Protein AF-A0A7Y1ZYR3-F1 (afdb_monomer_lite)

Secondary structure (DSSP, 8-state):
----HHHHHHHHHHHHHHHHHHHH-TTTS-HHHHHHHHHHHHTTT--HHHHHHHH-TTS-HHHHHHHHHHHHHHHTSPP-

pLDDT: mean 83.99, std 13.87, range [43.59, 96.44]

Sequence (80 aa):
MNDNPTATSVHREIDRLAWAIERDGIERAGGADIDGIVAHARTTSASPVLIDVLADGTQPANARTRAFGMVALQASRPAA

Structure (mmCIF, N/CA/C/O backbone):
data_AF-A0A7Y1ZYR3-F1
#
_ent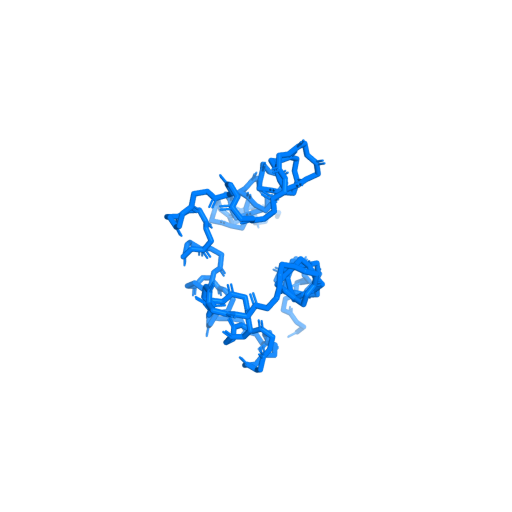ry.id   AF-A0A7Y1ZYR3-F1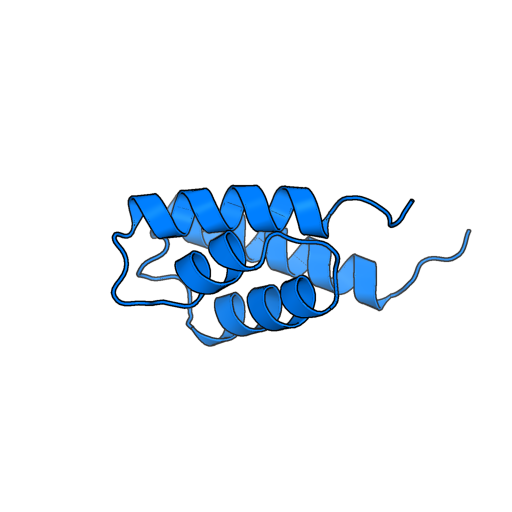
#
loop_
_atom_site.group_PDB
_atom_site.id
_atom_site.type_symbol
_atom_site.label_atom_id
_atom_site.label_alt_id
_atom_site.label_comp_id
_atom_site.label_asym_id
_atom_site.label_entity_id
_atom_site.label_seq_id
_atom_site.pdbx_PDB_ins_code
_atom_site.Cartn_x
_atom_site.Cartn_y
_atom_site.Cartn_z
_atom_site.occupancy
_atom_site.B_iso_or_equiv
_atom_site.auth_seq_id
_atom_site.auth_comp_id
_atom_site.auth_asym_id
_atom_site.auth_atom_id
_atom_site.pdbx_PDB_model_num
ATOM 1 N N . MET A 1 1 ? 23.733 1.903 -22.025 1.00 43.59 1 MET A N 1
ATOM 2 C CA . MET A 1 1 ? 22.331 2.181 -21.660 1.00 43.59 1 MET A CA 1
ATOM 3 C C . MET A 1 1 ? 21.685 0.815 -21.498 1.00 43.59 1 MET A C 1
ATOM 5 O O . MET A 1 1 ? 21.305 0.213 -22.488 1.00 43.59 1 MET A O 1
ATOM 9 N N . ASN A 1 2 ? 21.788 0.232 -20.300 1.00 45.41 2 ASN A N 1
ATOM 10 C CA . ASN A 1 2 ? 21.289 -1.117 -20.030 1.00 45.41 2 ASN A CA 1
ATOM 11 C C . ASN A 1 2 ? 19.864 -0.974 -19.500 1.00 45.41 2 ASN A C 1
ATOM 13 O O . ASN A 1 2 ? 19.675 -0.816 -18.296 1.00 45.41 2 ASN A O 1
ATOM 17 N N . ASP A 1 3 ? 18.880 -0.981 -20.395 1.00 46.00 3 ASP A N 1
ATOM 18 C CA . ASP A 1 3 ? 17.481 -1.104 -19.999 1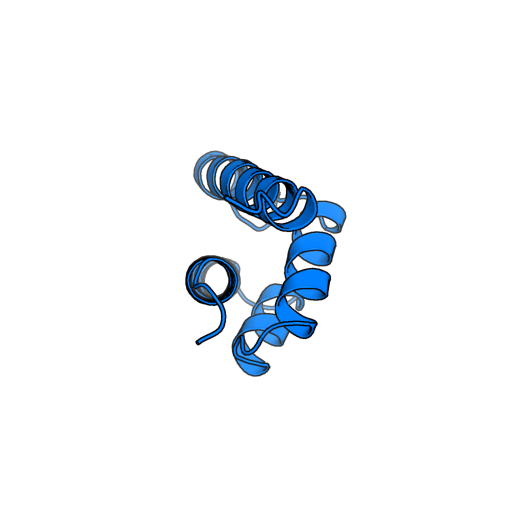.00 46.00 3 ASP A CA 1
ATOM 19 C C . ASP A 1 3 ? 17.270 -2.532 -19.492 1.00 46.00 3 ASP A C 1
ATOM 21 O O . ASP A 1 3 ? 17.244 -3.488 -20.264 1.00 46.00 3 ASP A O 1
ATOM 25 N N . ASN A 1 4 ? 17.206 -2.699 -18.171 1.00 53.22 4 ASN A N 1
ATOM 26 C CA . ASN A 1 4 ? 16.857 -3.973 -17.558 1.00 53.22 4 ASN A CA 1
ATOM 27 C C . ASN A 1 4 ? 15.332 -4.158 -17.708 1.00 53.22 4 ASN A C 1
ATOM 29 O O . ASN A 1 4 ? 14.582 -3.466 -17.011 1.00 53.22 4 ASN A O 1
ATOM 33 N N . PRO A 1 5 ? 14.841 -5.047 -18.594 1.00 56.44 5 PRO A N 1
ATOM 34 C CA . PRO A 1 5 ? 13.418 -5.127 -18.950 1.00 56.44 5 PRO A CA 1
ATOM 35 C C . PRO A 1 5 ? 12.512 -5.415 -17.742 1.00 56.44 5 PRO A C 1
ATOM 37 O O . PRO A 1 5 ? 11.347 -5.014 -17.718 1.00 56.44 5 PRO A O 1
ATOM 40 N N . THR A 1 6 ? 13.058 -6.052 -16.705 1.00 59.75 6 THR A N 1
ATOM 41 C CA . THR A 1 6 ? 12.369 -6.355 -15.447 1.00 59.75 6 THR A CA 1
ATOM 42 C C . THR A 1 6 ? 12.088 -5.096 -14.621 1.00 59.75 6 THR A C 1
ATOM 44 O O . THR A 1 6 ? 10.997 -4.957 -14.071 1.00 59.75 6 THR A O 1
ATOM 47 N N . ALA A 1 7 ? 13.020 -4.136 -14.582 1.00 59.12 7 ALA A N 1
ATOM 48 C CA . ALA A 1 7 ? 12.848 -2.883 -13.841 1.00 59.12 7 ALA A CA 1
ATOM 49 C C . ALA A 1 7 ? 11.749 -2.006 -14.469 1.00 59.12 7 ALA A C 1
ATOM 51 O O . ALA A 1 7 ? 10.904 -1.452 -13.767 1.00 59.12 7 ALA A O 1
ATOM 52 N N . THR A 1 8 ? 11.690 -1.962 -15.804 1.00 62.25 8 THR A N 1
ATOM 53 C CA . THR A 1 8 ? 10.617 -1.289 -16.556 1.00 62.25 8 THR A CA 1
ATOM 54 C C . THR A 1 8 ? 9.258 -1.976 -16.376 1.00 62.25 8 THR A C 1
ATOM 56 O O . THR A 1 8 ? 8.212 -1.341 -16.512 1.00 62.25 8 THR A O 1
ATOM 59 N N . SER A 1 9 ? 9.237 -3.280 -16.089 1.00 76.25 9 SER A N 1
ATOM 60 C CA . SER A 1 9 ? 7.998 -4.008 -15.797 1.00 76.25 9 SER A CA 1
ATOM 61 C C . SER A 1 9 ? 7.439 -3.644 -14.422 1.00 76.25 9 SER A C 1
ATOM 63 O O . SER A 1 9 ? 6.271 -3.281 -14.327 1.00 76.25 9 SER A O 1
ATOM 65 N N . VAL A 1 10 ? 8.284 -3.652 -13.388 1.00 77.69 10 VAL A N 1
ATOM 66 C CA . VAL A 1 10 ? 7.872 -3.350 -12.008 1.00 77.69 10 VAL A CA 1
ATOM 67 C C . VAL A 1 10 ? 7.411 -1.903 -11.855 1.00 77.69 10 VAL A C 1
ATOM 69 O O . VAL A 1 10 ? 6.405 -1.653 -11.201 1.00 77.69 10 VAL A O 1
ATOM 72 N N . HIS A 1 11 ? 8.095 -0.939 -12.479 1.00 83.19 11 HIS A N 1
ATOM 73 C CA . HIS A 1 11 ? 7.688 0.468 -12.379 1.00 83.19 11 HIS A CA 1
ATOM 74 C C . HIS A 1 11 ? 6.271 0.688 -12.934 1.00 83.19 11 HIS A C 1
ATOM 76 O O . HIS A 1 11 ? 5.445 1.336 -12.302 1.00 83.19 11 HIS A O 1
ATOM 82 N N . ARG A 1 12 ? 5.949 0.045 -14.067 1.00 85.06 12 ARG A N 1
ATOM 83 C CA . ARG A 1 12 ? 4.601 0.082 -14.656 1.00 85.06 12 ARG A CA 1
ATOM 84 C C . ARG A 1 12 ? 3.552 -0.600 -13.778 1.00 85.06 12 ARG A C 1
ATOM 86 O O . ARG A 1 12 ? 2.399 -0.178 -13.780 1.00 85.06 12 ARG A O 1
ATOM 93 N N . GLU A 1 13 ? 3.928 -1.656 -13.065 1.00 85.31 13 GLU A N 1
ATOM 94 C CA . GLU A 1 13 ? 3.049 -2.362 -12.129 1.00 85.31 13 GLU A CA 1
ATOM 95 C C . GLU A 1 13 ? 2.749 -1.508 -10.891 1.00 85.31 13 GLU A C 1
ATOM 97 O O . GLU A 1 13 ? 1.585 -1.358 -10.521 1.00 85.31 13 GLU A O 1
ATOM 102 N N . ILE A 1 14 ? 3.772 -0.850 -10.334 1.00 89.38 14 ILE A N 1
ATOM 103 C CA . ILE A 1 14 ? 3.628 0.136 -9.256 1.00 89.38 14 ILE A CA 1
ATOM 104 C C . ILE A 1 14 ? 2.712 1.282 -9.697 1.00 89.38 14 ILE A C 1
ATOM 106 O O . ILE A 1 14 ? 1.767 1.600 -8.979 1.00 89.38 14 ILE A O 1
ATOM 110 N N . ASP A 1 15 ? 2.935 1.866 -10.878 1.00 90.25 15 ASP A N 1
ATOM 111 C CA . ASP A 1 15 ? 2.109 2.967 -11.393 1.00 90.25 15 ASP A CA 1
ATOM 112 C C . ASP A 1 15 ? 0.651 2.538 -11.588 1.00 90.25 15 ASP A C 1
ATOM 114 O O . ASP A 1 15 ? -0.282 3.237 -11.186 1.00 90.25 15 ASP A O 1
ATOM 118 N N . ARG A 1 16 ? 0.433 1.359 -12.183 1.00 89.56 16 ARG A N 1
ATOM 119 C CA . ARG A 1 16 ? -0.906 0.796 -12.381 1.00 89.56 16 ARG A CA 1
ATOM 120 C C . ARG A 1 16 ? -1.620 0.597 -11.046 1.00 89.56 16 ARG A C 1
ATOM 122 O O . ARG A 1 16 ? -2.798 0.942 -10.936 1.00 89.56 16 ARG A O 1
ATOM 129 N N . LEU A 1 17 ? -0.925 0.046 -10.052 1.00 89.94 17 LEU A N 1
ATOM 130 C CA . LEU A 1 17 ? -1.508 -0.192 -8.739 1.00 89.94 17 LEU A CA 1
ATOM 131 C C . LEU A 1 17 ? -1.761 1.118 -7.990 1.00 89.94 17 LEU A C 1
ATOM 133 O O . LEU A 1 17 ? -2.806 1.250 -7.360 1.00 89.94 17 LEU A O 1
ATOM 137 N N . ALA A 1 18 ? -0.874 2.107 -8.115 1.00 92.00 18 ALA A N 1
ATOM 138 C CA . ALA A 1 18 ? -1.075 3.438 -7.552 1.00 92.00 18 ALA A CA 1
ATOM 139 C C . ALA A 1 18 ? -2.370 4.072 -8.082 1.00 92.00 18 ALA A C 1
ATOM 141 O O . ALA A 1 18 ? -3.194 4.529 -7.292 1.00 92.00 18 ALA A O 1
ATOM 142 N N . TRP A 1 19 ? -2.611 4.003 -9.397 1.00 91.12 19 TRP A N 1
ATOM 143 C CA . TRP A 1 19 ? -3.866 4.465 -10.001 1.00 91.12 19 TRP A CA 1
ATOM 144 C C . TRP A 1 19 ? -5.098 3.711 -9.490 1.00 91.12 19 TRP A C 1
ATOM 146 O O . TRP A 1 19 ? -6.146 4.320 -9.274 1.00 91.12 19 TRP A O 1
ATOM 156 N N . ALA A 1 20 ? -4.997 2.395 -9.299 1.00 91.06 20 ALA A N 1
ATOM 157 C CA . ALA A 1 20 ? -6.100 1.595 -8.770 1.00 91.06 20 ALA A CA 1
ATOM 158 C C . ALA A 1 20 ? -6.397 1.929 -7.298 1.00 91.06 20 ALA A C 1
ATOM 160 O O . ALA A 1 20 ? -7.560 2.083 -6.930 1.00 91.06 20 ALA A O 1
ATOM 161 N N . ILE A 1 21 ? -5.361 2.096 -6.470 1.00 92.31 21 ILE A N 1
ATOM 162 C CA . ILE A 1 21 ? -5.487 2.470 -5.055 1.00 92.31 21 ILE A CA 1
ATOM 163 C C . ILE A 1 21 ? -6.100 3.866 -4.915 1.00 92.31 21 ILE A C 1
ATOM 165 O O . ILE A 1 21 ? -6.991 4.041 -4.087 1.00 92.31 21 ILE A O 1
ATOM 169 N N . GLU A 1 22 ? -5.662 4.834 -5.724 1.00 92.12 22 GLU A N 1
ATOM 170 C CA . GLU A 1 22 ? -6.212 6.198 -5.744 1.00 92.12 22 GLU A CA 1
ATOM 171 C C . GLU A 1 22 ? -7.712 6.190 -6.085 1.00 92.12 22 GLU A C 1
ATOM 173 O O . GLU A 1 22 ? -8.506 6.885 -5.455 1.00 92.12 22 GLU A O 1
ATOM 178 N N . ARG A 1 23 ? -8.112 5.376 -7.072 1.00 91.94 23 ARG A N 1
ATOM 179 C CA . ARG A 1 23 ? -9.495 5.319 -7.564 1.00 91.94 23 ARG A CA 1
ATOM 180 C C . ARG A 1 23 ? -10.431 4.540 -6.640 1.00 91.94 23 ARG A C 1
ATOM 182 O O . ARG A 1 23 ? -11.541 4.993 -6.372 1.00 91.94 23 ARG A O 1
ATOM 189 N N . ASP A 1 24 ? -10.005 3.360 -6.196 1.00 91.38 24 ASP A N 1
ATOM 190 C CA . ASP A 1 24 ? -10.897 2.350 -5.610 1.00 91.38 24 ASP A CA 1
ATOM 191 C C . ASP A 1 24 ? -10.584 2.028 -4.139 1.00 91.38 24 ASP A C 1
ATOM 193 O O . ASP A 1 24 ? -11.391 1.372 -3.465 1.00 91.38 24 ASP A O 1
ATOM 197 N N . GLY A 1 25 ? -9.438 2.499 -3.640 1.00 91.00 25 GLY A N 1
ATOM 198 C CA . GLY A 1 25 ? -8.880 2.159 -2.335 1.00 91.00 25 GLY A CA 1
ATOM 199 C C . GLY A 1 25 ? -8.072 0.857 -2.349 1.00 91.00 25 GLY A C 1
ATOM 200 O O . GLY A 1 25 ? -8.325 -0.063 -3.125 1.00 91.00 25 GLY A O 1
ATOM 201 N N . ILE A 1 26 ? -7.105 0.744 -1.432 1.00 92.00 26 ILE A N 1
ATOM 202 C CA . ILE A 1 26 ? -6.209 -0.425 -1.345 1.00 92.00 26 ILE A CA 1
ATOM 203 C C . ILE A 1 26 ? -6.913 -1.728 -0.944 1.00 92.00 26 ILE A C 1
ATOM 205 O O . ILE A 1 26 ? -6.408 -2.813 -1.204 1.00 92.00 26 ILE A O 1
ATOM 209 N N . GLU A 1 27 ? -8.097 -1.648 -0.344 1.00 89.88 27 GLU A N 1
ATOM 210 C CA . GLU A 1 27 ? -8.917 -2.825 -0.029 1.00 89.88 27 GLU A CA 1
ATOM 211 C C . GLU A 1 27 ? -9.478 -3.495 -1.289 1.00 89.88 27 GLU A C 1
ATOM 213 O O . GLU A 1 27 ? -9.783 -4.685 -1.271 1.00 89.88 27 GLU A O 1
ATOM 218 N N . ARG A 1 28 ? -9.606 -2.731 -2.383 1.00 86.56 28 ARG A N 1
ATOM 219 C CA . ARG A 1 28 ? -10.079 -3.213 -3.685 1.00 86.56 28 ARG A CA 1
ATOM 220 C C . ARG A 1 28 ? -8.956 -3.512 -4.670 1.00 86.56 28 ARG A C 1
ATOM 222 O O . ARG A 1 28 ? -9.225 -4.072 -5.731 1.00 86.56 28 ARG A O 1
ATOM 229 N N . ALA A 1 29 ? -7.717 -3.162 -4.329 1.00 80.75 29 ALA A N 1
ATOM 230 C CA . ALA A 1 29 ? -6.551 -3.593 -5.081 1.00 80.75 29 ALA A CA 1
ATOM 231 C C . ALA A 1 29 ? -6.450 -5.128 -5.010 1.00 80.75 29 ALA A C 1
ATOM 233 O O . ALA A 1 29 ? -6.528 -5.715 -3.929 1.00 80.75 29 ALA A O 1
ATOM 234 N N . GLY A 1 30 ? -6.337 -5.785 -6.166 1.00 71.56 30 GLY A N 1
ATOM 235 C CA . GLY A 1 30 ? -6.301 -7.243 -6.239 1.00 71.56 30 GLY A CA 1
ATOM 236 C C . GLY A 1 30 ? -5.096 -7.803 -5.484 1.00 71.56 30 GLY A C 1
ATOM 237 O O . GLY A 1 30 ? -3.985 -7.303 -5.641 1.00 71.56 30 GLY A O 1
ATOM 238 N N . GLY A 1 31 ? -5.304 -8.861 -4.691 1.00 76.06 31 GLY A N 1
ATOM 239 C CA . GLY A 1 31 ? -4.232 -9.486 -3.902 1.00 76.06 31 GLY A CA 1
ATOM 240 C C . GLY A 1 31 ? -3.015 -9.876 -4.748 1.00 76.06 31 GLY A C 1
ATOM 241 O O . GLY A 1 31 ? -1.892 -9.607 -4.347 1.00 76.06 31 GLY A O 1
ATOM 242 N N . ALA A 1 32 ? -3.242 -10.366 -5.972 1.00 74.38 32 ALA A N 1
ATOM 243 C CA . ALA A 1 32 ? -2.177 -10.730 -6.906 1.00 74.38 32 ALA A CA 1
ATOM 244 C C . ALA A 1 32 ? -1.261 -9.552 -7.302 1.00 74.38 32 ALA A C 1
ATOM 246 O O . ALA A 1 32 ? -0.057 -9.753 -7.448 1.00 74.38 32 ALA A O 1
ATOM 247 N N . ASP A 1 33 ? -1.800 -8.334 -7.437 1.00 81.31 33 ASP A N 1
ATOM 248 C CA . ASP A 1 33 ? -1.006 -7.145 -7.787 1.00 81.31 33 ASP A CA 1
ATOM 249 C C . ASP A 1 33 ? -0.171 -6.668 -6.582 1.00 81.31 33 ASP A C 1
ATOM 251 O O . ASP A 1 33 ? 0.970 -6.227 -6.723 1.00 81.31 33 ASP A O 1
ATOM 255 N N . ILE A 1 34 ? -0.717 -6.791 -5.365 1.00 86.88 34 ILE A N 1
ATOM 256 C CA . ILE A 1 34 ? 0.016 -6.489 -4.125 1.00 86.88 34 ILE A CA 1
ATOM 257 C C . ILE A 1 34 ? 1.131 -7.519 -3.903 1.00 86.88 34 ILE A C 1
ATOM 259 O O . ILE A 1 34 ? 2.253 -7.144 -3.556 1.00 86.88 34 ILE A O 1
ATOM 263 N N . ASP A 1 35 ? 0.847 -8.798 -4.145 1.00 88.50 35 ASP A N 1
ATOM 264 C CA . ASP A 1 35 ? 1.800 -9.897 -3.987 1.00 88.50 35 ASP A CA 1
ATOM 265 C C . ASP A 1 35 ? 3.006 -9.750 -4.924 1.00 88.50 35 ASP A C 1
ATOM 267 O O . ASP A 1 35 ? 4.138 -9.998 -4.503 1.00 88.50 35 ASP A O 1
ATOM 271 N N . GLY A 1 36 ? 2.794 -9.290 -6.164 1.00 86.12 36 GLY A N 1
ATOM 272 C CA . GLY A 1 36 ? 3.871 -9.001 -7.117 1.00 86.12 36 GLY A CA 1
ATOM 273 C C . GLY A 1 36 ? 4.842 -7.936 -6.598 1.00 86.12 36 GLY A C 1
ATOM 274 O O . GLY A 1 36 ? 6.063 -8.133 -6.588 1.00 86.12 36 GLY A O 1
ATOM 275 N N . ILE A 1 37 ? 4.304 -6.839 -6.059 1.00 87.31 37 ILE A N 1
ATOM 276 C CA . ILE A 1 37 ? 5.104 -5.753 -5.478 1.00 87.31 37 ILE A CA 1
ATOM 277 C C . ILE A 1 37 ? 5.803 -6.201 -4.194 1.00 87.31 37 ILE A C 1
ATOM 279 O O . ILE A 1 37 ? 6.977 -5.887 -4.001 1.00 87.31 37 ILE A O 1
ATOM 283 N N . VAL A 1 38 ? 5.127 -6.964 -3.334 1.00 90.88 38 VAL A N 1
ATOM 284 C CA . VAL A 1 38 ? 5.714 -7.543 -2.115 1.00 90.88 38 VAL A CA 1
ATOM 285 C C . VAL A 1 38 ? 6.868 -8.482 -2.466 1.00 90.88 38 VAL A C 1
ATOM 287 O O . VAL A 1 38 ? 7.942 -8.380 -1.871 1.00 90.88 38 VAL A O 1
ATOM 290 N N . ALA A 1 39 ? 6.685 -9.366 -3.448 1.00 88.56 39 ALA A N 1
ATOM 291 C CA . ALA A 1 39 ? 7.725 -10.278 -3.908 1.00 88.56 39 ALA A CA 1
ATOM 292 C C . ALA A 1 39 ? 8.939 -9.510 -4.441 1.00 88.56 39 ALA A C 1
ATOM 294 O O . ALA A 1 39 ? 10.069 -9.817 -4.059 1.00 88.56 39 ALA A O 1
ATOM 295 N N . HIS A 1 40 ? 8.721 -8.468 -5.246 1.00 85.56 40 HIS A N 1
ATOM 296 C CA . HIS A 1 40 ? 9.808 -7.621 -5.722 1.00 85.56 40 HIS A CA 1
ATOM 297 C C . HIS A 1 40 ? 10.505 -6.870 -4.578 1.00 85.56 40 HIS A C 1
ATOM 299 O O . HIS A 1 40 ? 11.730 -6.909 -4.473 1.00 85.56 40 HIS A O 1
ATOM 305 N N . ALA A 1 41 ? 9.750 -6.239 -3.679 1.00 87.81 41 ALA A N 1
ATOM 306 C CA . ALA A 1 41 ? 10.291 -5.481 -2.554 1.00 87.81 41 ALA A CA 1
ATOM 307 C C . ALA A 1 41 ? 11.136 -6.349 -1.609 1.00 87.81 41 ALA A C 1
ATOM 309 O O . ALA A 1 41 ? 12.143 -5.883 -1.088 1.00 87.81 41 ALA A O 1
ATOM 310 N N . ARG A 1 42 ? 10.793 -7.634 -1.442 1.00 89.19 42 ARG A N 1
ATOM 311 C CA . ARG A 1 42 ? 11.611 -8.596 -0.678 1.00 89.19 42 ARG A CA 1
ATOM 312 C C . ARG A 1 42 ? 12.973 -8.884 -1.307 1.00 89.19 42 ARG A C 1
ATOM 314 O O . ARG A 1 42 ? 13.874 -9.334 -0.608 1.00 89.19 42 ARG A O 1
ATOM 321 N N . THR A 1 43 ? 13.126 -8.651 -2.609 1.00 86.81 43 THR A N 1
ATOM 322 C CA . THR A 1 43 ? 14.410 -8.795 -3.315 1.00 86.81 43 THR A CA 1
ATOM 323 C C . THR A 1 43 ? 15.238 -7.508 -3.328 1.00 86.81 43 THR A C 1
ATOM 325 O O . THR A 1 43 ? 16.362 -7.516 -3.825 1.00 86.81 43 THR A O 1
ATOM 328 N N . THR A 1 44 ? 14.712 -6.410 -2.776 1.00 81.75 44 THR A N 1
ATOM 329 C CA . THR A 1 44 ? 15.400 -5.116 -2.673 1.00 81.75 44 THR A CA 1
ATOM 330 C C . THR A 1 44 ? 15.688 -4.760 -1.213 1.00 81.75 44 THR A C 1
ATOM 332 O O . THR A 1 44 ? 15.257 -5.441 -0.286 1.00 81.75 44 THR A O 1
ATOM 335 N N . SER A 1 45 ? 16.411 -3.662 -0.980 1.00 80.25 45 SER A N 1
ATOM 336 C CA . SER A 1 45 ? 16.676 -3.132 0.369 1.00 80.25 45 SER A CA 1
ATOM 337 C C . SER A 1 45 ? 15.477 -2.384 0.980 1.00 80.25 45 SER A C 1
ATOM 339 O O . SER A 1 45 ? 15.665 -1.489 1.809 1.00 80.25 45 SER A O 1
ATOM 341 N N . ALA A 1 46 ? 14.249 -2.684 0.546 1.00 86.31 46 ALA A N 1
ATOM 342 C CA . ALA A 1 46 ? 13.044 -2.095 1.114 1.00 86.31 46 ALA A CA 1
ATOM 343 C C . ALA A 1 46 ? 12.824 -2.579 2.560 1.00 86.31 46 ALA A C 1
ATOM 345 O O . ALA A 1 46 ? 13.270 -3.652 2.963 1.00 86.31 46 ALA A O 1
ATOM 346 N N . SER A 1 47 ? 12.155 -1.761 3.373 1.00 93.31 47 SER A N 1
ATOM 347 C CA . SER A 1 47 ? 11.958 -2.054 4.795 1.00 93.31 47 SER A CA 1
ATOM 348 C C . SER A 1 47 ? 11.086 -3.302 4.992 1.00 93.31 47 SER A C 1
ATOM 350 O O . SER A 1 47 ? 9.925 -3.280 4.572 1.00 93.31 47 SER A O 1
ATOM 352 N N . PRO A 1 48 ? 11.567 -4.339 5.709 1.00 93.12 4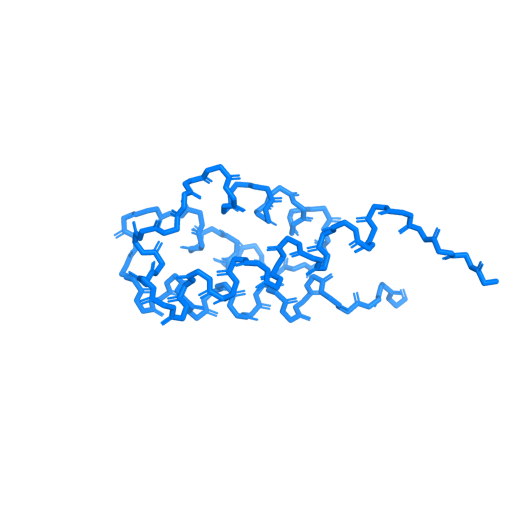8 PRO A N 1
ATOM 353 C CA . PRO 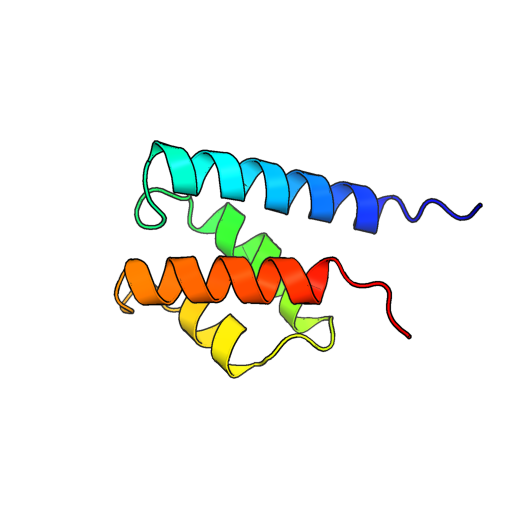A 1 48 ? 10.784 -5.548 5.973 1.00 93.12 48 PRO A CA 1
ATOM 354 C C . PRO A 1 48 ? 9.449 -5.258 6.668 1.00 93.12 48 PRO A C 1
ATOM 356 O O . PRO A 1 48 ? 8.422 -5.799 6.284 1.00 93.12 48 PRO A O 1
ATOM 359 N N . VAL A 1 49 ? 9.436 -4.312 7.614 1.00 96.12 49 VAL A N 1
ATOM 360 C CA . VAL A 1 49 ? 8.217 -3.920 8.342 1.00 96.12 49 VAL A CA 1
ATOM 361 C C . VAL A 1 49 ? 7.167 -3.322 7.403 1.00 96.12 49 VAL A C 1
ATOM 363 O O . VAL A 1 49 ? 5.984 -3.617 7.532 1.00 96.12 49 VAL A O 1
ATOM 366 N N . LEU A 1 50 ? 7.579 -2.486 6.445 1.00 95.81 50 LEU A N 1
ATOM 367 C CA . LEU A 1 50 ? 6.643 -1.898 5.483 1.00 95.81 50 LEU A CA 1
ATOM 368 C C . LEU A 1 50 ? 6.098 -2.949 4.514 1.00 95.81 50 LEU A C 1
ATOM 370 O O . LEU A 1 50 ? 4.923 -2.898 4.160 1.00 95.81 50 LEU A O 1
ATOM 374 N N . ILE A 1 51 ? 6.935 -3.908 4.116 1.00 95.06 51 ILE A N 1
ATOM 375 C CA . ILE A 1 51 ? 6.518 -5.040 3.287 1.00 95.06 51 ILE A CA 1
ATOM 376 C C . ILE A 1 51 ? 5.467 -5.876 4.026 1.00 95.06 51 ILE A C 1
ATOM 378 O O . ILE A 1 51 ? 4.431 -6.194 3.447 1.00 95.06 51 ILE A O 1
ATOM 382 N N . ASP A 1 52 ? 5.698 -6.186 5.302 1.00 95.50 52 ASP A N 1
ATOM 383 C CA . ASP A 1 52 ? 4.773 -6.988 6.104 1.00 95.50 52 ASP A CA 1
ATOM 384 C C . ASP A 1 52 ? 3.439 -6.265 6.327 1.00 95.50 52 ASP A C 1
ATOM 386 O O . ASP A 1 52 ? 2.380 -6.867 6.161 1.00 95.50 52 ASP A O 1
ATOM 390 N N . VAL A 1 53 ? 3.464 -4.955 6.605 1.00 96.38 53 VAL A N 1
ATOM 391 C CA . VAL A 1 53 ? 2.237 -4.145 6.720 1.00 96.38 53 VAL A CA 1
ATOM 392 C C . VAL A 1 53 ? 1.461 -4.110 5.403 1.00 96.38 53 VAL A C 1
ATOM 394 O O . VAL A 1 53 ? 0.236 -4.157 5.419 1.00 96.38 53 VAL A O 1
ATOM 397 N N . LEU A 1 54 ? 2.144 -4.020 4.260 1.00 94.94 54 LEU A N 1
ATOM 398 C CA . LEU A 1 54 ? 1.493 -4.016 2.949 1.00 94.94 54 LEU A CA 1
ATOM 399 C C . LEU A 1 54 ? 0.821 -5.366 2.638 1.00 94.94 54 LEU A C 1
ATOM 401 O O . LEU A 1 54 ? -0.310 -5.389 2.137 1.00 94.94 54 LEU A O 1
ATOM 405 N N . ALA A 1 55 ? 1.514 -6.464 2.955 1.00 93.62 55 ALA A N 1
ATOM 406 C CA . ALA A 1 55 ? 1.069 -7.835 2.714 1.00 93.62 55 ALA A CA 1
ATOM 407 C C . ALA A 1 55 ? -0.055 -8.287 3.662 1.00 93.62 55 ALA A C 1
ATOM 409 O O . ALA A 1 55 ? -0.870 -9.135 3.302 1.00 93.62 55 ALA A O 1
ATOM 410 N N . ASP A 1 56 ? -0.123 -7.728 4.869 1.00 93.44 56 ASP A N 1
ATOM 411 C CA . ASP A 1 56 ? -1.135 -8.089 5.853 1.00 93.44 56 ASP A CA 1
ATOM 412 C C . ASP A 1 56 ? -2.480 -7.405 5.555 1.00 93.44 56 ASP A C 1
ATOM 414 O O . ASP A 1 56 ? -2.721 -6.239 5.872 1.00 93.44 56 ASP A O 1
ATOM 418 N N . GLY A 1 57 ? -3.394 -8.175 4.958 1.00 90.69 57 GLY A N 1
ATOM 419 C CA . GLY A 1 57 ? -4.759 -7.747 4.654 1.00 90.69 57 GLY A CA 1
ATOM 420 C C . GLY A 1 57 ? -5.626 -7.432 5.878 1.00 90.69 57 GLY A C 1
ATOM 421 O O . GLY A 1 57 ? -6.696 -6.854 5.706 1.00 90.69 57 GLY A O 1
ATOM 422 N N . THR A 1 58 ? -5.187 -7.780 7.092 1.00 93.38 58 THR A N 1
ATOM 423 C CA . THR A 1 58 ? -5.882 -7.426 8.341 1.00 93.38 58 THR A CA 1
ATOM 424 C C . THR A 1 58 ? -5.487 -6.047 8.869 1.00 93.38 58 THR A C 1
ATOM 426 O O . THR A 1 58 ? -6.178 -5.497 9.730 1.00 93.38 58 THR A O 1
ATOM 429 N N . GLN A 1 59 ? -4.412 -5.453 8.336 1.00 95.19 59 GLN A N 1
ATOM 430 C CA . GLN A 1 59 ? -4.012 -4.100 8.702 1.00 95.19 59 GLN A CA 1
ATOM 431 C C . GLN A 1 59 ? -5.014 -3.063 8.184 1.00 95.19 59 GLN A C 1
ATOM 433 O O . GLN A 1 59 ? -5.580 -3.220 7.097 1.00 95.19 59 GLN A O 1
ATOM 438 N N . PRO A 1 60 ? -5.185 -1.941 8.903 1.00 95.62 60 PRO A N 1
ATOM 439 C CA . PRO A 1 60 ? -6.016 -0.837 8.447 1.00 95.62 60 PRO A CA 1
ATOM 440 C C . PRO A 1 60 ? -5.622 -0.337 7.050 1.00 95.62 60 PRO A C 1
ATOM 442 O O . PRO A 1 60 ? -4.439 -0.140 6.759 1.00 95.62 60 PRO A O 1
ATOM 445 N N . ALA A 1 61 ? -6.612 -0.047 6.202 1.00 93.81 61 ALA A N 1
ATOM 446 C CA . ALA A 1 61 ? -6.390 0.408 4.827 1.00 93.81 61 ALA A CA 1
ATOM 447 C C . ALA A 1 61 ? -5.441 1.614 4.731 1.00 93.81 61 ALA A C 1
ATOM 449 O O . ALA A 1 61 ? -4.556 1.651 3.883 1.00 93.81 61 ALA A O 1
ATOM 450 N N . ASN A 1 62 ? -5.559 2.583 5.642 1.00 94.25 62 ASN A N 1
ATOM 451 C CA . ASN A 1 62 ? -4.673 3.749 5.678 1.00 94.25 62 ASN A CA 1
ATOM 452 C C . ASN A 1 62 ? -3.207 3.386 5.986 1.00 94.25 62 ASN A C 1
ATOM 454 O O . ASN A 1 62 ? -2.299 4.020 5.448 1.00 94.25 62 ASN A O 1
ATOM 458 N N . ALA A 1 63 ? -2.964 2.382 6.833 1.00 96.38 63 ALA A N 1
ATOM 459 C CA . ALA A 1 63 ? -1.627 1.879 7.125 1.00 96.38 63 ALA A CA 1
ATOM 460 C C . ALA A 1 63 ? -1.048 1.164 5.900 1.00 96.38 63 ALA A C 1
ATOM 462 O O . ALA A 1 63 ? 0.080 1.453 5.501 1.00 96.38 63 ALA A O 1
ATOM 463 N N . ARG A 1 64 ? -1.857 0.324 5.245 1.00 96.44 64 ARG A N 1
ATOM 464 C CA . ARG A 1 64 ? -1.477 -0.388 4.019 1.00 96.44 64 ARG A CA 1
ATOM 465 C C . ARG A 1 64 ? -1.170 0.572 2.867 1.00 96.44 64 ARG A C 1
ATOM 467 O O . ARG A 1 64 ? -0.141 0.423 2.221 1.00 96.44 64 ARG A O 1
ATOM 474 N N . THR A 1 65 ? -1.989 1.603 2.642 1.00 95.56 65 THR A N 1
ATOM 475 C CA . THR A 1 65 ? -1.744 2.615 1.593 1.00 95.56 65 THR A CA 1
ATOM 476 C C . THR A 1 65 ? -0.451 3.387 1.843 1.00 95.56 65 THR A C 1
ATOM 478 O O . THR A 1 65 ? 0.328 3.624 0.919 1.00 95.56 65 THR A O 1
ATOM 481 N N . ARG A 1 66 ? -0.173 3.758 3.100 1.00 96.00 66 ARG A N 1
ATOM 482 C CA . ARG A 1 66 ? 1.101 4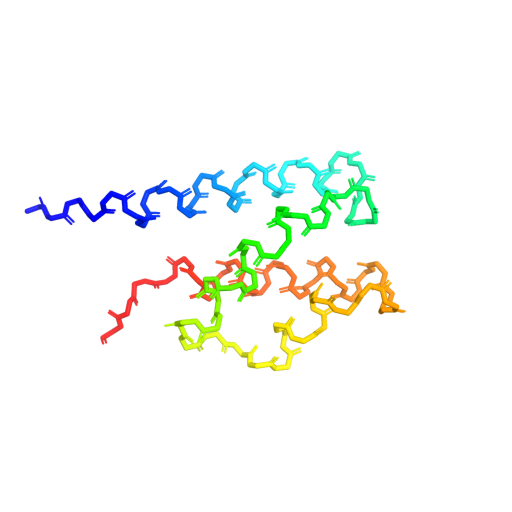.402 3.456 1.00 96.00 66 ARG A CA 1
ATOM 483 C C . ARG A 1 66 ? 2.283 3.461 3.248 1.00 96.00 66 ARG A C 1
ATOM 485 O O . ARG A 1 66 ? 3.305 3.890 2.719 1.00 96.00 66 ARG A O 1
ATOM 492 N N . ALA A 1 67 ? 2.137 2.194 3.632 1.00 95.88 67 ALA A N 1
ATOM 493 C CA . ALA A 1 67 ? 3.151 1.176 3.402 1.00 95.88 67 ALA A CA 1
ATOM 494 C C . ALA A 1 67 ? 3.432 0.999 1.904 1.00 95.88 67 ALA A C 1
ATOM 496 O O . ALA A 1 67 ? 4.595 1.041 1.513 1.00 95.88 67 ALA A O 1
ATOM 497 N N . PHE A 1 68 ? 2.391 0.931 1.066 1.00 94.62 68 PHE A N 1
ATOM 498 C CA . PHE A 1 68 ? 2.522 0.904 -0.391 1.00 94.62 68 PHE A CA 1
ATOM 499 C C . PHE A 1 68 ? 3.351 2.081 -0.911 1.00 94.62 68 PHE A C 1
ATOM 501 O O . PHE A 1 68 ? 4.343 1.856 -1.596 1.00 94.62 68 PHE A O 1
ATOM 508 N N . GLY A 1 69 ? 3.011 3.323 -0.547 1.00 93.62 69 GLY A N 1
ATOM 509 C CA . GLY A 1 69 ? 3.748 4.500 -1.020 1.00 93.62 69 GLY A CA 1
ATOM 510 C C . GLY A 1 69 ? 5.231 4.480 -0.629 1.00 93.62 69 GLY A C 1
ATOM 511 O O . GLY A 1 69 ? 6.100 4.810 -1.436 1.00 93.62 69 GLY A O 1
ATOM 512 N N . MET A 1 70 ? 5.541 4.034 0.591 1.00 94.94 70 MET A N 1
ATOM 513 C CA . MET A 1 70 ? 6.924 3.928 1.059 1.00 94.94 70 MET A CA 1
ATOM 514 C C . MET A 1 70 ? 7.690 2.779 0.388 1.00 94.94 70 MET A C 1
ATOM 516 O O . MET A 1 70 ? 8.854 2.960 0.030 1.00 94.94 70 MET A O 1
ATOM 520 N N . VAL A 1 71 ? 7.049 1.624 0.186 1.00 92.25 71 VAL A N 1
ATOM 521 C CA . VAL A 1 71 ? 7.623 0.488 -0.552 1.00 92.25 71 VAL A CA 1
ATOM 522 C C . VAL A 1 71 ? 7.875 0.877 -2.005 1.00 92.25 71 VAL A C 1
ATOM 524 O O . VAL A 1 71 ? 8.974 0.657 -2.502 1.00 92.25 71 VAL A O 1
ATOM 527 N N . ALA A 1 72 ? 6.910 1.524 -2.660 1.00 89.94 72 ALA A N 1
ATOM 528 C CA . ALA A 1 72 ? 7.039 2.016 -4.026 1.00 89.94 72 ALA A CA 1
ATOM 529 C C . ALA A 1 72 ? 8.235 2.966 -4.165 1.00 89.94 72 ALA A C 1
ATOM 531 O O . ALA A 1 72 ? 9.052 2.785 -5.065 1.00 89.94 72 ALA A O 1
ATOM 532 N N . LEU A 1 73 ? 8.402 3.919 -3.238 1.00 88.81 73 LEU A N 1
ATOM 533 C CA . LEU A 1 73 ? 9.537 4.849 -3.221 1.00 88.81 73 LEU A CA 1
ATOM 534 C C . LEU A 1 73 ? 10.888 4.140 -3.033 1.00 88.81 73 LEU A C 1
ATOM 536 O O . LEU A 1 73 ? 11.894 4.558 -3.603 1.00 88.81 73 LEU A O 1
ATOM 540 N N . GLN A 1 74 ? 10.936 3.091 -2.211 1.00 87.62 74 GLN A N 1
ATOM 541 C CA . GLN A 1 74 ? 12.163 2.333 -1.950 1.00 87.62 74 GLN A CA 1
ATOM 542 C C . GLN A 1 74 ? 12.517 1.405 -3.115 1.00 87.62 74 GLN A C 1
ATOM 544 O O . GLN A 1 74 ? 13.680 1.336 -3.501 1.00 87.62 74 GLN A O 1
ATOM 549 N N . ALA A 1 75 ? 11.517 0.751 -3.706 1.00 80.00 75 ALA A N 1
ATOM 550 C CA . ALA A 1 75 ? 11.673 -0.157 -4.837 1.00 80.00 75 ALA A CA 1
ATOM 551 C C . ALA A 1 75 ? 12.000 0.568 -6.156 1.00 80.00 75 ALA A C 1
ATOM 553 O O . ALA A 1 75 ? 12.581 -0.028 -7.056 1.00 80.00 75 ALA A O 1
ATOM 554 N N . SER A 1 76 ? 11.658 1.855 -6.277 1.00 74.38 76 SER A N 1
ATOM 555 C CA . SER A 1 76 ? 11.976 2.672 -7.457 1.00 74.38 76 SER A CA 1
ATOM 556 C C . SER A 1 76 ? 13.338 3.373 -7.388 1.00 74.38 76 SER A C 1
ATOM 558 O O . SER A 1 76 ? 13.764 3.972 -8.377 1.00 74.38 76 SER A O 1
ATOM 560 N N . ARG A 1 77 ? 14.063 3.283 -6.262 1.00 68.12 77 ARG A N 1
ATOM 561 C CA . ARG A 1 77 ? 15.440 3.789 -6.174 1.00 68.12 77 ARG A CA 1
ATOM 562 C C . ARG A 1 77 ? 16.413 2.802 -6.828 1.00 68.12 77 ARG A C 1
ATOM 564 O O . ARG A 1 77 ? 16.351 1.612 -6.524 1.00 68.12 77 ARG A O 1
ATOM 571 N N . PRO A 1 78 ? 17.342 3.268 -7.680 1.00 55.56 78 PRO A N 1
ATOM 572 C CA . PRO A 1 78 ? 18.413 2.413 -8.172 1.00 55.56 78 PRO A CA 1
ATOM 573 C C . PRO A 1 78 ? 19.268 1.930 -6.993 1.00 55.56 78 PRO A C 1
ATOM 575 O O . PRO A 1 78 ? 19.534 2.697 -6.064 1.00 55.56 78 PRO A O 1
ATOM 578 N N . ALA A 1 79 ? 19.676 0.658 -7.024 1.00 55.53 79 ALA A N 1
ATOM 579 C CA . ALA A 1 79 ? 20.642 0.128 -6.068 1.00 55.53 79 ALA A CA 1
ATOM 580 C C . ALA A 1 79 ? 21.933 0.960 -6.160 1.00 55.53 79 ALA A C 1
ATOM 582 O O . ALA A 1 79 ? 22.445 1.167 -7.263 1.00 55.53 79 ALA A O 1
ATOM 583 N N . ALA A 1 80 ? 22.376 1.493 -5.020 1.00 49.62 80 ALA A N 1
ATOM 584 C CA . ALA A 1 80 ? 23.616 2.257 -4.904 1.00 49.62 80 ALA A CA 1
ATOM 585 C C . ALA A 1 80 ? 24.847 1.359 -5.075 1.00 49.62 80 ALA A C 1
ATOM 587 O O . ALA A 1 80 ? 24.778 0.186 -4.637 1.00 49.62 80 ALA A O 1
#

Radius of gyration: 12.19 Å; chains: 1; bounding box: 34×17×30 Å

Foldseek 3Di:
DDPPVVLVVVLVLLVVQLVVCVPPNLLPRDLVSLVVLLVLLVVFPQDPVLSVLLNDSVHDRVSNVVSSVSSSVRSNDPDD